Protein AF-A0A7K2N1L0-F1 (afdb_monomer_lite)

pLDDT: mean 87.08, std 10.12, range [54.19, 96.81]

Secondary structure (DSSP, 8-state):
-HHHHHHHHHHHHH-SSSTTTHHHHHHHHHT--TTTHHHHHHHHHHHHTTT---TTSPPPHHHHHHHHHHHHHHHHH-TTGGGHHHHHHTT--SSHHHHHTT-

Foldseek 3Di:
DPPVLVVLLVVLVPDPALVVCLVVLLVLLLVQDLVCQPRPVLSNLCRLL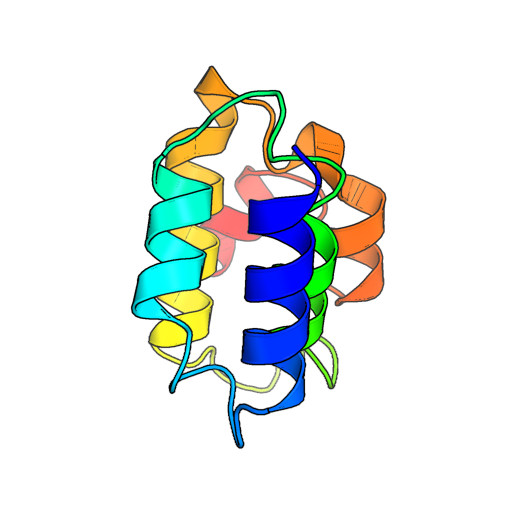VVADDPVDQRDPSRLSSLVSCLVRCVVHVNLVSCQVSCVVRVADSDSVRSVVND

Radius of gyration: 12.42 Å; chains: 1; bounding box: 27×33×24 Å

Sequence (103 aa):
GWFRFTVLRSALDLAASFEEVAPVAIAMVAAGHRSIVDHESGPILFRAFSGGYDPAHSLTSAQRALLRAFVDTDEATGSIGGNRLWFRATGLPENREGIAALL

Structure (mmCIF, N/CA/C/O backbone):
data_AF-A0A7K2N1L0-F1
#
_entry.id   AF-A0A7K2N1L0-F1
#
loop_
_atom_site.group_PDB
_atom_site.id
_atom_site.type_symbol
_atom_site.label_atom_id
_atom_site.label_alt_id
_atom_site.label_comp_id
_atom_site.label_asym_id
_atom_site.label_entity_id
_atom_site.label_seq_id
_atom_site.pdbx_PDB_ins_code
_atom_site.Cartn_x
_atom_site.Cartn_y
_atom_site.Cartn_z
_atom_site.occupancy
_atom_site.B_iso_or_equiv
_atom_site.auth_seq_id
_atom_site.auth_comp_id
_atom_site.auth_asym_id
_atom_site.auth_atom_id
_atom_site.pdbx_PDB_model_num
ATOM 1 N N . GLY A 1 1 ? 12.339 -16.091 -8.769 1.00 59.66 1 GLY A N 1
ATOM 2 C CA . GLY A 1 1 ? 11.081 -15.336 -8.927 1.00 59.66 1 GLY A CA 1
ATOM 3 C C . GLY A 1 1 ? 9.922 -15.953 -8.164 1.00 59.66 1 GLY A C 1
ATOM 4 O O . GLY A 1 1 ? 9.307 -15.260 -7.378 1.00 59.66 1 GLY A O 1
ATOM 5 N N . TRP A 1 2 ? 9.627 -17.243 -8.355 1.00 64.38 2 TRP A N 1
ATOM 6 C CA . TRP A 1 2 ? 8.389 -17.858 -7.851 1.00 64.38 2 TRP A CA 1
ATOM 7 C C . TRP A 1 2 ? 8.350 -18.122 -6.334 1.00 64.38 2 TRP A C 1
ATOM 9 O O . TRP A 1 2 ? 7.369 -17.783 -5.685 1.00 64.38 2 TRP A O 1
ATOM 19 N N . PHE A 1 3 ? 9.441 -18.633 -5.749 1.00 69.56 3 PHE A N 1
ATOM 20 C CA . PHE A 1 3 ? 9.497 -18.956 -4.315 1.00 69.56 3 PHE A CA 1
ATOM 21 C C . PHE A 1 3 ? 9.228 -17.741 -3.411 1.00 69.56 3 PHE A C 1
ATOM 23 O O . PHE A 1 3 ? 8.383 -17.812 -2.525 1.00 69.56 3 PHE A O 1
ATOM 30 N N . ARG A 1 4 ? 9.883 -16.599 -3.679 1.00 73.06 4 ARG A N 1
ATOM 31 C CA . ARG A 1 4 ? 9.676 -15.354 -2.914 1.00 73.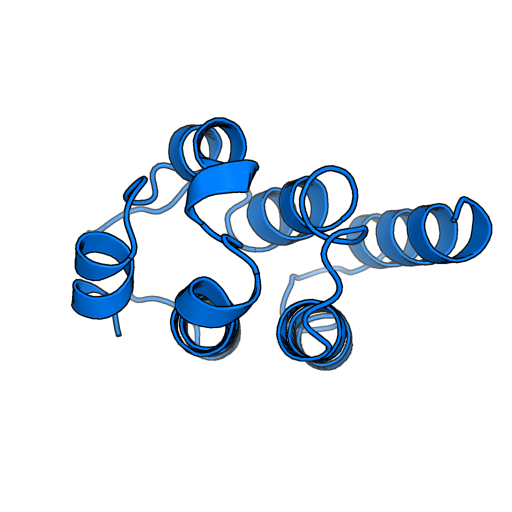06 4 ARG A CA 1
ATOM 32 C C . ARG A 1 4 ? 8.230 -14.846 -2.998 1.00 73.06 4 ARG A C 1
ATOM 34 O O . ARG A 1 4 ? 7.680 -14.435 -1.986 1.00 73.06 4 ARG A O 1
ATOM 41 N N . PHE A 1 5 ? 7.602 -14.947 -4.172 1.00 74.25 5 PHE A N 1
ATOM 42 C CA . PHE A 1 5 ? 6.213 -14.541 -4.385 1.00 74.25 5 PHE A CA 1
ATOM 43 C C . PHE A 1 5 ? 5.236 -15.444 -3.623 1.00 74.25 5 PHE A C 1
ATOM 45 O O . PHE A 1 5 ? 4.338 -14.945 -2.952 1.00 74.25 5 PHE A O 1
ATOM 52 N N . THR A 1 6 ? 5.425 -16.766 -3.673 1.00 80.88 6 THR A N 1
ATOM 53 C CA . THR A 1 6 ? 4.577 -17.711 -2.933 1.00 80.88 6 THR A CA 1
ATOM 54 C C . THR A 1 6 ? 4.702 -17.512 -1.428 1.00 80.88 6 THR A C 1
ATOM 56 O O . THR A 1 6 ? 3.686 -17.481 -0.743 1.00 80.88 6 THR A O 1
ATOM 59 N N . VAL A 1 7 ? 5.922 -17.328 -0.915 1.00 83.06 7 VAL A N 1
ATOM 60 C CA . VAL A 1 7 ? 6.145 -17.058 0.513 1.00 83.06 7 VAL A CA 1
ATOM 61 C C . VAL A 1 7 ? 5.479 -15.748 0.930 1.00 83.06 7 VAL A C 1
ATOM 63 O O . VAL A 1 7 ? 4.771 -15.735 1.932 1.00 83.06 7 VAL A O 1
ATOM 66 N N . LEU A 1 8 ? 5.643 -14.675 0.145 1.00 85.25 8 LEU A N 1
ATOM 67 C CA . LEU A 1 8 ? 4.979 -13.399 0.406 1.00 85.25 8 LEU A CA 1
ATOM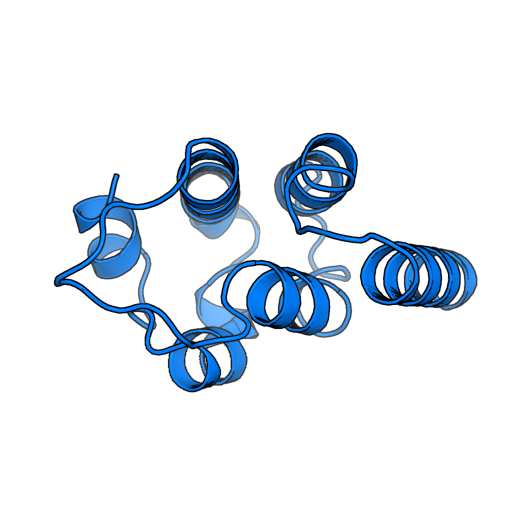 68 C C . LEU A 1 8 ? 3.458 -13.565 0.429 1.00 85.25 8 LEU A C 1
ATOM 70 O O . LEU A 1 8 ? 2.818 -13.133 1.380 1.00 85.25 8 LEU A O 1
ATOM 74 N N . ARG A 1 9 ? 2.875 -14.211 -0.586 1.00 83.31 9 ARG A N 1
ATOM 75 C CA . ARG A 1 9 ? 1.421 -14.373 -0.672 1.00 83.31 9 ARG A CA 1
ATOM 76 C C . ARG A 1 9 ? 0.874 -15.183 0.501 1.00 83.31 9 ARG A C 1
ATOM 78 O O . ARG A 1 9 ? -0.060 -14.734 1.148 1.00 83.31 9 ARG A O 1
ATOM 85 N N . SER A 1 10 ? 1.516 -16.299 0.843 1.00 87.12 10 SER A N 1
ATOM 86 C CA . SER A 1 10 ? 1.136 -17.089 2.017 1.00 87.12 10 SER A CA 1
ATOM 87 C C . SER A 1 10 ? 1.256 -16.292 3.319 1.00 87.12 10 SER A C 1
ATOM 89 O O . SER A 1 10 ? 0.395 -16.415 4.181 1.00 87.12 10 SER A O 1
ATOM 91 N N . ALA A 1 11 ? 2.293 -15.461 3.474 1.00 87.81 11 ALA A N 1
ATOM 92 C CA . ALA A 1 11 ? 2.440 -14.612 4.655 1.00 87.81 11 ALA A CA 1
ATOM 93 C C . ALA A 1 11 ? 1.332 -13.548 4.740 1.00 87.81 11 ALA A C 1
ATOM 95 O O . ALA A 1 11 ? 0.761 -13.353 5.809 1.00 87.81 11 ALA A O 1
ATOM 96 N N . LEU A 1 12 ? 0.995 -12.898 3.620 1.00 89.38 12 LEU A N 1
ATOM 97 C CA . LEU A 1 12 ? -0.098 -11.922 3.547 1.00 89.38 12 LEU A CA 1
ATOM 98 C C . LEU A 1 12 ? -1.466 -12.563 3.838 1.00 89.38 12 LEU A C 1
ATOM 100 O O . LEU A 1 12 ? -2.300 -11.931 4.485 1.00 89.38 12 LEU A O 1
ATOM 104 N N . ASP A 1 13 ? -1.687 -13.798 3.378 1.00 88.56 13 ASP A N 1
ATOM 105 C CA . ASP A 1 13 ? -2.937 -14.542 3.585 1.00 88.56 13 ASP A CA 1
ATOM 106 C C . ASP A 1 13 ? -3.092 -15.032 5.035 1.00 88.56 13 ASP A C 1
ATOM 108 O O . ASP A 1 13 ? -4.202 -15.043 5.565 1.00 88.56 13 ASP A O 1
ATOM 112 N N . LEU A 1 14 ? -1.992 -15.437 5.681 1.00 90.81 14 LEU A N 1
ATOM 113 C CA . LEU A 1 14 ? -1.997 -15.973 7.048 1.00 90.81 14 LEU A CA 1
ATOM 114 C C . LEU A 1 14 ? -2.010 -14.895 8.134 1.00 90.81 14 LEU A C 1
ATOM 116 O O . LEU A 1 14 ? -2.451 -15.174 9.248 1.00 90.81 14 LEU A O 1
ATOM 120 N N . ALA A 1 15 ? -1.508 -13.696 7.839 1.00 91.25 15 ALA A N 1
ATOM 121 C CA . ALA A 1 15 ? -1.491 -12.605 8.803 1.00 91.25 15 ALA A CA 1
ATOM 122 C C . ALA A 1 15 ? -2.921 -12.213 9.213 1.00 91.25 15 ALA A C 1
ATOM 124 O O . ALA A 1 15 ? -3.841 -12.201 8.389 1.00 91.25 15 ALA A O 1
ATOM 125 N N . ALA A 1 16 ? -3.123 -11.833 10.472 1.00 90.94 16 ALA A N 1
ATOM 126 C CA . ALA A 1 16 ? -4.405 -11.313 10.947 1.00 90.94 16 ALA A CA 1
ATOM 127 C C . ALA A 1 16 ? -4.616 -9.853 10.512 1.00 90.94 16 ALA A C 1
ATOM 129 O O . ALA A 1 16 ? -5.740 -9.435 10.241 1.00 90.94 16 ALA A O 1
ATOM 130 N N . SER A 1 17 ? -3.528 -9.093 10.374 1.00 92.12 17 SER A N 1
ATOM 131 C CA . SER A 1 17 ? -3.527 -7.696 9.928 1.00 92.12 17 SER A CA 1
ATOM 132 C C . SER A 1 17 ? -2.408 -7.434 8.914 1.00 92.12 17 SER A C 1
ATOM 134 O O . SER A 1 17 ? -1.693 -8.358 8.528 1.00 92.12 17 SER A O 1
ATOM 136 N N . PHE A 1 18 ? -2.283 -6.212 8.392 1.00 93.31 18 PHE A N 1
ATOM 137 C CA . PHE A 1 18 ? -1.124 -5.858 7.561 1.00 93.31 18 PHE A CA 1
ATOM 138 C C . PHE A 1 18 ? 0.107 -5.572 8.433 1.00 93.31 18 PHE A C 1
ATOM 140 O O . PHE A 1 18 ? 1.235 -5.856 8.041 1.00 93.31 18 PHE A O 1
ATOM 147 N N . GLU A 1 19 ? -0.107 -5.060 9.641 1.00 93.75 19 GLU A N 1
ATOM 148 C CA . GLU A 1 19 ? 0.922 -4.652 10.593 1.00 93.75 19 GLU A CA 1
ATOM 149 C C . GLU A 1 19 ? 1.879 -5.797 10.952 1.00 93.75 19 GLU A C 1
ATOM 151 O O . GLU A 1 19 ? 3.078 -5.564 11.088 1.00 93.75 19 GLU A O 1
ATOM 156 N N . GLU A 1 20 ? 1.382 -7.034 11.031 1.00 93.56 20 GLU A N 1
ATOM 157 C CA . GLU A 1 20 ? 2.192 -8.229 11.320 1.00 93.56 20 GLU A CA 1
ATOM 158 C C . GLU A 1 20 ? 3.251 -8.521 10.247 1.00 93.56 20 GLU A C 1
ATOM 160 O O . GLU A 1 20 ? 4.306 -9.083 10.539 1.00 93.56 20 GLU A O 1
ATOM 165 N N . VAL A 1 21 ? 2.991 -8.119 9.002 1.00 93.38 21 VAL A N 1
ATOM 166 C CA . VAL A 1 21 ? 3.850 -8.391 7.836 1.00 93.38 21 VAL A CA 1
ATOM 167 C C . VAL A 1 21 ? 4.472 -7.126 7.245 1.00 93.38 21 VAL A C 1
ATOM 169 O O . VAL A 1 21 ? 5.323 -7.208 6.355 1.00 93.38 21 VAL A O 1
ATOM 172 N N . ALA A 1 22 ? 4.104 -5.953 7.768 1.00 94.06 22 ALA A N 1
ATOM 173 C CA . ALA A 1 22 ? 4.521 -4.654 7.259 1.00 94.06 22 ALA A CA 1
ATOM 174 C C . ALA A 1 22 ? 6.048 -4.479 7.178 1.00 94.06 22 ALA A C 1
ATOM 176 O O . ALA A 1 22 ? 6.508 -4.044 6.122 1.00 94.06 22 ALA A O 1
ATOM 177 N N . PRO A 1 23 ? 6.871 -4.850 8.185 1.00 92.44 23 PRO A N 1
ATOM 178 C CA . PRO A 1 23 ? 8.320 -4.654 8.098 1.00 92.44 23 PRO A CA 1
ATOM 179 C C . PRO A 1 23 ? 8.952 -5.363 6.893 1.00 92.44 23 PRO A C 1
ATOM 181 O O . PRO A 1 23 ? 9.791 -4.788 6.201 1.00 92.44 23 PRO A O 1
ATOM 184 N N . VAL A 1 24 ? 8.513 -6.593 6.607 1.00 89.25 24 VAL A N 1
ATOM 185 C CA . VAL A 1 24 ? 9.026 -7.386 5.482 1.00 89.25 24 VAL A CA 1
ATOM 186 C C . VAL A 1 24 ? 8.509 -6.835 4.156 1.00 89.25 24 VAL A C 1
ATOM 188 O O . VAL A 1 24 ? 9.295 -6.650 3.230 1.00 89.25 24 VAL A O 1
ATOM 191 N N . ALA A 1 25 ? 7.216 -6.511 4.064 1.00 90.25 25 ALA A N 1
ATOM 192 C CA . ALA A 1 25 ? 6.626 -5.942 2.852 1.00 90.25 25 ALA A CA 1
ATOM 193 C C . ALA A 1 25 ? 7.268 -4.595 2.468 1.00 90.25 25 ALA A C 1
ATOM 195 O O . ALA A 1 25 ? 7.607 -4.373 1.306 1.00 90.25 25 ALA A O 1
ATOM 196 N N . ILE A 1 26 ? 7.503 -3.722 3.452 1.00 92.25 26 ILE A N 1
ATOM 197 C CA . ILE A 1 26 ? 8.178 -2.432 3.263 1.00 92.25 26 ILE A CA 1
ATOM 198 C C . ILE A 1 26 ? 9.618 -2.648 2.799 1.00 92.25 26 ILE A C 1
ATOM 200 O O . ILE A 1 26 ? 10.046 -2.005 1.843 1.00 92.25 26 ILE A O 1
ATOM 204 N N . ALA A 1 27 ? 10.355 -3.576 3.417 1.00 89.06 27 ALA A N 1
ATOM 205 C CA . ALA A 1 27 ? 11.719 -3.895 3.001 1.00 89.06 27 ALA A CA 1
ATOM 206 C C . ALA A 1 27 ? 11.780 -4.409 1.552 1.00 89.06 27 ALA A C 1
ATOM 208 O O . ALA A 1 27 ? 12.708 -4.065 0.822 1.00 89.06 27 ALA A O 1
ATOM 209 N N . MET A 1 28 ? 10.784 -5.182 1.107 1.00 85.69 28 MET A N 1
ATOM 210 C CA . MET A 1 28 ? 10.700 -5.646 -0.283 1.00 85.69 28 MET A CA 1
ATOM 211 C C . MET A 1 28 ? 10.482 -4.497 -1.272 1.00 85.69 28 MET A C 1
ATOM 213 O O . MET A 1 28 ? 11.150 -4.458 -2.305 1.00 85.69 28 MET A O 1
ATOM 217 N N . VAL A 1 29 ? 9.593 -3.548 -0.953 1.00 87.56 29 VAL A N 1
ATOM 218 C CA . VAL A 1 29 ? 9.388 -2.340 -1.774 1.00 87.56 29 VAL A CA 1
ATOM 219 C C . VAL A 1 29 ? 10.654 -1.480 -1.783 1.00 87.56 29 VAL A C 1
ATOM 221 O O . VAL A 1 29 ? 11.127 -1.098 -2.851 1.00 87.56 29 VAL A O 1
ATOM 224 N N . ALA A 1 30 ? 11.256 -1.248 -0.614 1.00 87.12 30 ALA A N 1
ATOM 225 C CA . ALA A 1 30 ? 12.468 -0.446 -0.456 1.00 87.12 30 ALA A CA 1
ATOM 226 C C . ALA A 1 30 ? 13.693 -1.046 -1.168 1.00 87.12 30 ALA A C 1
ATOM 228 O O . ALA A 1 30 ? 14.540 -0.306 -1.661 1.00 87.12 30 ALA A O 1
ATOM 229 N N . ALA A 1 31 ? 13.781 -2.377 -1.269 1.00 82.56 31 ALA A N 1
ATOM 230 C CA . ALA A 1 31 ? 14.843 -3.052 -2.014 1.00 82.56 31 ALA A CA 1
ATOM 231 C C . ALA A 1 31 ? 14.801 -2.750 -3.526 1.00 82.56 31 ALA A C 1
ATOM 233 O O . ALA A 1 31 ? 15.801 -2.953 -4.213 1.00 82.56 31 ALA A O 1
ATOM 234 N N . GLY A 1 32 ? 13.674 -2.246 -4.050 1.00 66.19 32 GLY A N 1
ATOM 235 C CA . GLY A 1 32 ? 13.657 -1.463 -5.285 1.00 66.19 32 GLY A CA 1
ATOM 236 C C . GLY A 1 32 ? 14.181 -2.178 -6.535 1.00 66.19 32 GLY A C 1
ATOM 237 O O . GLY A 1 32 ? 14.895 -1.584 -7.342 1.00 66.19 32 GLY A O 1
ATOM 238 N N . HIS A 1 33 ? 13.842 -3.452 -6.743 1.00 66.38 33 HIS A N 1
ATOM 239 C CA . HIS A 1 33 ? 14.184 -4.136 -7.994 1.00 66.38 33 HIS A CA 1
ATOM 240 C C . HIS A 1 33 ? 13.051 -4.023 -9.023 1.00 66.38 33 HIS A C 1
ATOM 242 O O . HIS A 1 33 ? 11.918 -4.398 -8.744 1.00 66.38 33 HIS A O 1
ATOM 248 N N . ARG A 1 34 ? 13.369 -3.650 -10.273 1.00 58.56 34 ARG A N 1
ATOM 249 C CA . ARG A 1 34 ? 12.418 -3.595 -11.412 1.00 58.56 34 ARG A CA 1
ATOM 250 C C . ARG A 1 34 ? 11.639 -4.898 -11.694 1.00 58.56 34 ARG A C 1
ATOM 252 O O . ARG A 1 34 ? 10.698 -4.876 -12.467 1.00 58.56 34 ARG A O 1
ATOM 259 N N . SER A 1 35 ? 12.012 -6.032 -11.089 1.00 54.19 35 SER A N 1
ATOM 260 C CA . SER A 1 35 ? 11.274 -7.310 -11.191 1.00 54.19 35 SER A CA 1
ATOM 261 C C . SER A 1 35 ? 10.235 -7.543 -10.081 1.00 54.19 35 SER A C 1
ATOM 263 O O . SER A 1 35 ? 9.531 -8.548 -10.119 1.00 54.19 35 SER A O 1
ATOM 265 N N . ILE A 1 36 ? 10.191 -6.674 -9.067 1.00 56.44 36 ILE A N 1
ATOM 266 C CA . ILE A 1 36 ? 9.299 -6.753 -7.892 1.00 56.44 36 ILE A CA 1
ATOM 267 C C . ILE A 1 36 ? 7.960 -6.061 -8.181 1.00 56.44 36 ILE A C 1
ATOM 269 O O . ILE A 1 36 ? 6.924 -6.459 -7.655 1.00 56.44 36 ILE A O 1
ATOM 273 N N . VAL A 1 37 ? 7.981 -5.067 -9.070 1.00 59.44 3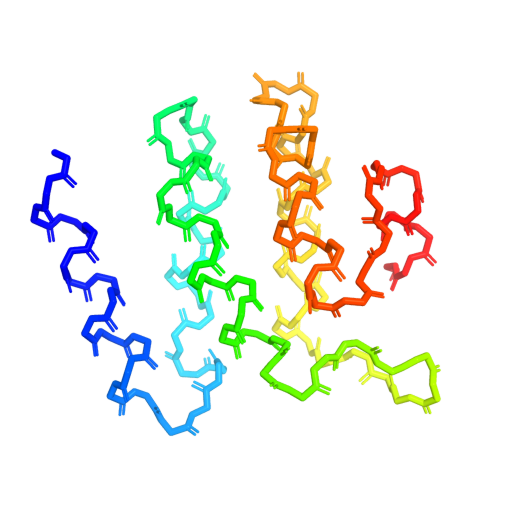7 VAL A N 1
ATOM 274 C CA . VAL A 1 37 ? 6.880 -4.127 -9.298 1.00 59.44 37 VAL A CA 1
ATOM 275 C C . VAL A 1 37 ? 5.568 -4.816 -9.671 1.00 59.44 37 VAL A C 1
ATOM 277 O O . VAL A 1 37 ? 4.621 -4.663 -8.920 1.00 59.44 37 VAL A O 1
ATOM 280 N N . ASP A 1 38 ? 5.496 -5.651 -10.708 1.00 57.59 38 ASP A N 1
ATOM 281 C CA . ASP A 1 38 ? 4.171 -6.102 -11.179 1.00 57.59 38 ASP A CA 1
ATOM 282 C C . ASP A 1 38 ? 3.548 -7.243 -10.357 1.00 57.59 38 ASP A C 1
ATOM 284 O O . ASP A 1 38 ? 2.324 -7.337 -10.239 1.00 57.59 38 ASP A O 1
ATOM 288 N N . HIS A 1 39 ? 4.368 -8.137 -9.792 1.00 65.00 39 HIS A N 1
ATOM 289 C CA . HIS A 1 39 ? 3.869 -9.340 -9.114 1.00 65.00 39 HIS A CA 1
ATOM 290 C C . HIS A 1 39 ? 3.753 -9.188 -7.599 1.00 65.00 39 HIS A C 1
ATOM 292 O O . HIS A 1 39 ? 2.898 -9.829 -6.999 1.00 65.00 39 HIS A O 1
ATOM 298 N N . GLU A 1 40 ? 4.587 -8.370 -6.959 1.00 75.44 40 GLU A N 1
ATOM 299 C CA . GLU A 1 40 ? 4.670 -8.330 -5.492 1.00 75.44 40 GLU A CA 1
ATOM 300 C C . GLU A 1 40 ? 3.997 -7.076 -4.920 1.00 75.44 40 GLU A C 1
ATOM 302 O O . GLU A 1 40 ? 3.367 -7.157 -3.865 1.00 75.44 40 GLU A O 1
ATOM 307 N N . SER A 1 41 ? 4.025 -5.945 -5.636 1.00 82.75 41 SER A N 1
ATOM 308 C CA . SER A 1 41 ? 3.387 -4.704 -5.175 1.00 82.75 41 SER A CA 1
ATOM 309 C C . SER A 1 41 ? 1.863 -4.808 -5.094 1.00 82.75 41 SER A C 1
ATOM 311 O O . SER A 1 41 ? 1.282 -4.295 -4.143 1.00 82.75 41 SER A O 1
ATOM 313 N N . GLY A 1 42 ? 1.215 -5.506 -6.033 1.00 86.75 42 GLY A N 1
ATOM 314 C CA . GLY A 1 42 ? -0.240 -5.686 -6.039 1.00 86.75 42 GLY A CA 1
ATOM 315 C C . GLY A 1 42 ? -0.786 -6.353 -4.770 1.00 86.75 42 GLY A C 1
ATOM 316 O O . GLY A 1 42 ? -1.588 -5.738 -4.069 1.00 86.75 42 GLY A O 1
ATOM 317 N N . PRO A 1 43 ? -0.331 -7.570 -4.415 1.00 88.62 43 PRO A N 1
ATOM 318 C CA . PRO A 1 43 ? -0.731 -8.234 -3.174 1.00 88.62 43 PRO A CA 1
ATOM 319 C C . PRO A 1 43 ? -0.414 -7.425 -1.910 1.00 88.62 43 PRO A C 1
ATOM 321 O O . PRO A 1 43 ? -1.221 -7.413 -0.983 1.00 88.62 43 PRO A O 1
ATOM 324 N N . ILE A 1 44 ? 0.728 -6.725 -1.871 1.00 92.44 44 ILE A N 1
ATOM 325 C CA . ILE A 1 44 ? 1.096 -5.867 -0.734 1.00 92.44 44 ILE A CA 1
ATOM 326 C C . ILE A 1 44 ? 0.110 -4.699 -0.596 1.00 92.44 44 ILE A C 1
ATOM 328 O O . ILE A 1 44 ? -0.409 -4.471 0.496 1.00 92.44 44 ILE A O 1
ATOM 332 N N . LEU A 1 45 ? -0.185 -3.990 -1.692 1.00 92.25 45 LEU A N 1
ATOM 333 C CA . LEU A 1 45 ? -1.143 -2.880 -1.716 1.00 92.25 45 LEU A CA 1
ATOM 334 C C . LEU A 1 45 ? -2.547 -3.351 -1.337 1.00 92.25 45 LEU A C 1
ATOM 336 O O . LEU A 1 45 ? -3.178 -2.760 -0.465 1.00 92.25 45 LEU A O 1
ATOM 340 N N . PHE A 1 46 ? -3.011 -4.448 -1.935 1.00 90.81 46 PHE A N 1
ATOM 341 C CA . PHE A 1 46 ? -4.329 -5.003 -1.646 1.00 90.81 46 PHE A CA 1
ATOM 342 C C . PHE A 1 46 ? -4.464 -5.417 -0.180 1.00 90.81 46 PHE A C 1
ATOM 344 O O . PHE A 1 46 ? -5.499 -5.191 0.437 1.00 90.81 46 PHE A O 1
ATOM 351 N N . ARG A 1 47 ? -3.407 -5.982 0.415 1.00 93.38 47 ARG A N 1
ATOM 352 C CA . ARG A 1 47 ? -3.422 -6.337 1.833 1.00 93.38 47 ARG A CA 1
ATOM 353 C C . ARG A 1 47 ? -3.410 -5.108 2.741 1.00 93.38 47 ARG A C 1
ATOM 355 O O . ARG A 1 47 ? -4.143 -5.087 3.724 1.00 93.38 47 ARG A O 1
ATOM 362 N N . ALA A 1 48 ? -2.590 -4.106 2.426 1.00 94.31 48 ALA A N 1
ATOM 363 C CA . ALA A 1 48 ? -2.492 -2.875 3.208 1.00 94.31 48 ALA A CA 1
ATOM 364 C C . ALA A 1 48 ? -3.771 -2.023 3.141 1.00 94.31 48 ALA A C 1
ATOM 366 O O . ALA A 1 48 ? -4.085 -1.320 4.098 1.00 94.31 48 ALA A O 1
ATOM 367 N N . PHE A 1 49 ? -4.515 -2.106 2.037 1.00 94.25 49 PHE A N 1
ATOM 368 C CA . PHE A 1 49 ? -5.732 -1.338 1.766 1.00 94.25 49 PHE A CA 1
ATOM 369 C C . PHE A 1 49 ? -6.893 -2.265 1.381 1.00 94.25 49 PHE A C 1
ATOM 371 O O . PHE A 1 49 ? -7.559 -2.056 0.369 1.00 94.25 49 PHE A O 1
ATOM 378 N N . SER A 1 50 ? -7.143 -3.305 2.182 1.00 88.25 50 SER A N 1
ATOM 379 C CA . SER A 1 50 ? -8.144 -4.342 1.876 1.00 88.25 50 SER A CA 1
ATOM 380 C C . SER A 1 50 ? -9.583 -3.818 1.795 1.00 88.25 50 SER A C 1
ATOM 382 O O . SER A 1 50 ? -10.390 -4.361 1.045 1.00 88.25 50 SER A O 1
ATOM 384 N N . GLY A 1 51 ? -9.896 -2.745 2.528 1.00 87.25 51 GLY A N 1
ATOM 385 C CA . GLY A 1 51 ? -11.162 -2.008 2.430 1.00 87.25 51 GLY A CA 1
ATOM 386 C C . GLY A 1 51 ? -11.143 -0.850 1.425 1.00 87.25 51 GLY A C 1
ATOM 387 O O . GLY A 1 51 ? -12.124 -0.119 1.330 1.00 87.25 51 GLY A O 1
ATOM 388 N N . GLY A 1 52 ? -10.039 -0.667 0.697 1.00 91.44 52 GLY A N 1
ATOM 389 C CA . GLY A 1 52 ? -9.740 0.558 -0.036 1.00 91.44 52 GLY A CA 1
ATOM 390 C C . GLY A 1 52 ? -9.198 1.668 0.869 1.00 91.44 52 GLY A C 1
ATOM 391 O O . GLY A 1 52 ? -9.308 1.631 2.095 1.00 91.44 52 GLY A O 1
ATOM 392 N N . TYR A 1 53 ? -8.564 2.654 0.249 1.00 93.62 53 TYR A N 1
ATOM 393 C CA . TYR A 1 53 ? -8.193 3.908 0.879 1.00 93.62 53 TYR A CA 1
ATOM 394 C C . TYR A 1 53 ? -9.438 4.785 1.033 1.00 93.62 53 TYR A C 1
ATOM 396 O O . TYR A 1 53 ? -10.137 5.060 0.057 1.00 93.62 53 TYR A O 1
ATOM 404 N N . ASP A 1 54 ? -9.688 5.236 2.260 1.00 92.12 54 ASP A N 1
ATOM 405 C CA . ASP A 1 54 ? -10.745 6.187 2.586 1.00 92.12 54 ASP A CA 1
ATOM 406 C C . ASP A 1 54 ? -10.114 7.468 3.154 1.00 92.12 54 ASP A C 1
ATOM 408 O O . ASP A 1 54 ? -9.512 7.415 4.229 1.00 92.12 54 ASP A O 1
ATOM 412 N N . PRO A 1 55 ? -10.250 8.627 2.482 1.00 88.19 55 PRO A N 1
ATOM 413 C CA . PRO A 1 55 ? -9.702 9.889 2.969 1.00 88.19 55 PRO A CA 1
ATOM 414 C C . PRO A 1 55 ? -10.330 10.371 4.286 1.00 88.19 55 PRO A C 1
ATOM 416 O O . PRO A 1 55 ? -9.751 11.238 4.940 1.00 88.19 55 PRO A O 1
ATOM 419 N N . ALA A 1 56 ? -11.482 9.832 4.702 1.00 90.81 56 ALA A N 1
ATOM 420 C CA . ALA A 1 56 ? -12.069 10.118 6.011 1.00 90.81 56 ALA A CA 1
ATOM 421 C C . ALA A 1 56 ? -11.342 9.405 7.168 1.00 90.81 56 ALA A C 1
ATOM 423 O O . ALA A 1 56 ? -11.501 9.800 8.325 1.00 90.81 56 ALA A O 1
ATOM 424 N N . HIS A 1 57 ? -10.532 8.381 6.872 1.00 88.69 57 HIS A N 1
ATOM 425 C CA . HIS A 1 57 ? -9.788 7.605 7.857 1.00 88.69 57 HIS A CA 1
ATOM 426 C C . HIS A 1 57 ? -8.279 7.858 7.744 1.00 88.69 57 HIS A C 1
ATOM 428 O O . HIS A 1 57 ? -7.669 7.754 6.680 1.00 88.69 57 HIS A O 1
ATOM 434 N N . SER A 1 58 ? -7.644 8.162 8.876 1.00 90.88 58 SER A N 1
ATOM 435 C CA . SER A 1 58 ? -6.194 8.355 8.932 1.00 90.88 58 SER A CA 1
ATOM 436 C C . SER A 1 58 ? -5.437 7.072 8.592 1.00 90.88 58 SER A C 1
ATOM 438 O O . SER A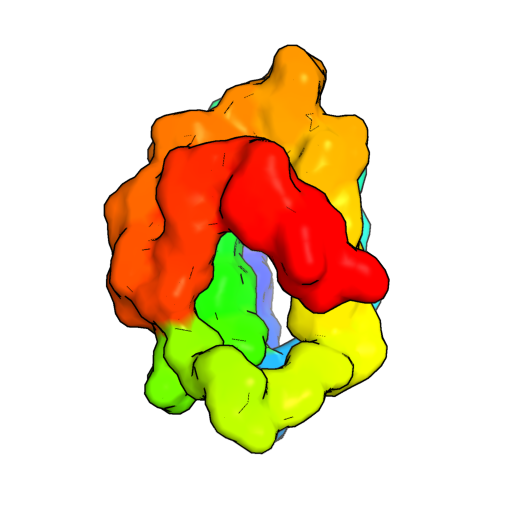 1 58 ? -5.746 6.003 9.118 1.00 90.88 58 SER A O 1
ATOM 440 N N . LEU A 1 59 ? -4.370 7.203 7.798 1.00 94.69 59 LEU A N 1
ATOM 441 C CA . LEU A 1 59 ? -3.450 6.102 7.513 1.00 94.69 59 LEU A CA 1
ATOM 442 C C . LEU A 1 59 ? -2.805 5.566 8.795 1.00 94.69 59 LEU A C 1
ATOM 444 O O . LEU A 1 59 ? -2.262 6.342 9.601 1.00 94.69 59 LEU A O 1
ATOM 448 N N . THR A 1 60 ? -2.766 4.238 8.930 1.00 95.12 60 THR A N 1
ATOM 449 C CA . THR A 1 60 ? -1.965 3.584 9.971 1.00 95.12 60 THR A CA 1
ATOM 450 C C . THR A 1 60 ? -0.479 3.879 9.754 1.00 95.12 60 THR A C 1
ATOM 452 O O . THR A 1 60 ? -0.034 4.224 8.653 1.00 95.12 60 THR A O 1
ATOM 455 N N . SER A 1 61 ? 0.332 3.742 10.805 1.00 95.56 61 SER A N 1
ATOM 456 C CA . SER A 1 61 ? 1.786 3.930 10.696 1.00 95.56 61 SER A CA 1
ATOM 457 C C . SER A 1 61 ? 2.411 2.994 9.654 1.00 95.56 61 SER A C 1
ATOM 459 O O . SER A 1 61 ? 3.312 3.410 8.929 1.00 95.56 61 SER A O 1
ATOM 461 N N . ALA A 1 62 ? 1.899 1.764 9.531 1.00 95.75 62 ALA A N 1
ATOM 462 C CA . ALA A 1 62 ? 2.360 0.783 8.552 1.00 95.75 62 ALA A CA 1
ATOM 463 C C . ALA A 1 62 ? 1.989 1.177 7.114 1.00 95.75 62 ALA A C 1
ATOM 465 O O . ALA A 1 62 ? 2.842 1.124 6.230 1.00 95.75 62 ALA A O 1
ATOM 466 N N . GLN A 1 63 ? 0.752 1.630 6.881 1.00 96.50 63 GLN A N 1
ATOM 467 C CA . GLN A 1 63 ? 0.319 2.126 5.570 1.00 96.50 63 GLN A CA 1
ATOM 468 C C . GLN A 1 63 ? 1.132 3.350 5.137 1.00 96.50 63 GLN A C 1
ATOM 470 O O . GLN A 1 63 ? 1.629 3.397 4.013 1.00 96.50 63 GLN A O 1
ATOM 475 N N . ARG A 1 64 ? 1.336 4.316 6.042 1.00 96.75 64 ARG A N 1
ATOM 476 C CA . ARG A 1 64 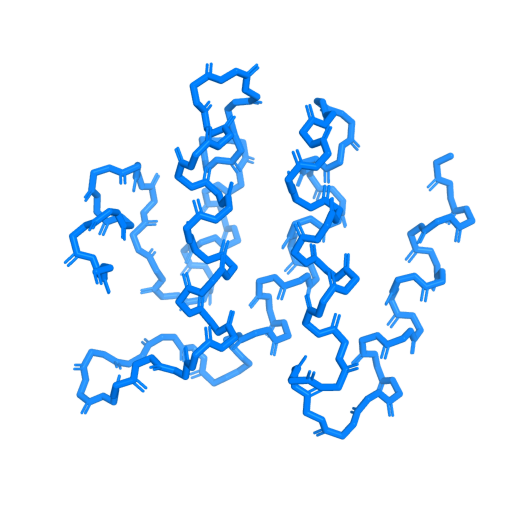? 2.154 5.507 5.769 1.00 96.75 64 ARG A CA 1
ATOM 477 C C . ARG A 1 64 ? 3.599 5.130 5.431 1.00 96.75 64 ARG A C 1
ATOM 479 O O . ARG A 1 64 ? 4.149 5.643 4.462 1.00 96.75 64 ARG A O 1
ATOM 486 N N . ALA A 1 65 ? 4.205 4.213 6.187 1.00 96.81 65 ALA A N 1
ATOM 487 C CA . ALA A 1 65 ? 5.567 3.747 5.926 1.00 96.81 65 ALA A CA 1
ATOM 488 C C . ALA A 1 65 ? 5.685 2.995 4.587 1.00 96.81 65 ALA A C 1
ATOM 490 O O . ALA A 1 65 ? 6.658 3.188 3.859 1.00 96.81 65 ALA A O 1
ATOM 491 N N . LEU A 1 66 ? 4.677 2.196 4.224 1.00 95.62 66 LEU A N 1
ATOM 492 C CA . LEU A 1 66 ? 4.605 1.539 2.920 1.00 95.62 66 LEU A CA 1
ATOM 493 C C . LEU A 1 66 ? 4.535 2.557 1.775 1.00 95.62 66 LEU A C 1
ATOM 495 O O . LEU A 1 66 ? 5.321 2.472 0.833 1.00 95.62 66 LEU A O 1
ATOM 499 N N . LEU A 1 67 ? 3.627 3.533 1.859 1.00 95.81 67 LEU A N 1
ATOM 500 C CA . LEU A 1 67 ? 3.495 4.588 0.850 1.00 95.81 67 LEU A CA 1
ATOM 501 C C . LEU A 1 67 ? 4.773 5.422 0.726 1.00 95.81 67 LEU A C 1
ATOM 503 O O . LEU A 1 67 ? 5.187 5.754 -0.385 1.00 95.81 67 LEU A O 1
ATOM 507 N N . ARG A 1 68 ? 5.444 5.696 1.850 1.00 96.06 68 ARG A N 1
ATOM 508 C CA . ARG A 1 68 ? 6.745 6.363 1.847 1.00 96.06 68 ARG A CA 1
ATOM 509 C C . ARG A 1 68 ? 7.790 5.561 1.072 1.00 96.06 68 ARG A C 1
ATOM 511 O O . ARG A 1 68 ? 8.469 6.134 0.228 1.00 96.06 68 ARG A O 1
ATOM 518 N N . ALA A 1 69 ? 7.859 4.245 1.279 1.00 93.62 69 ALA A N 1
ATOM 519 C CA . ALA A 1 69 ? 8.782 3.382 0.542 1.00 93.62 69 ALA A CA 1
ATOM 520 C C . ALA A 1 69 ? 8.516 3.382 -0.974 1.00 93.62 69 ALA A C 1
ATOM 522 O O . ALA A 1 69 ? 9.465 3.370 -1.759 1.00 93.62 69 ALA A O 1
ATOM 523 N N . PHE A 1 70 ? 7.251 3.448 -1.405 1.00 92.44 70 PHE A N 1
ATOM 524 C CA . PHE A 1 70 ? 6.923 3.625 -2.823 1.00 92.44 70 PHE A CA 1
ATOM 525 C C . PHE A 1 70 ? 7.431 4.970 -3.356 1.00 92.44 70 PHE A C 1
ATOM 527 O O . PHE A 1 70 ? 8.145 4.990 -4.353 1.00 92.44 70 PHE A O 1
ATOM 534 N N . VAL A 1 71 ? 7.142 6.083 -2.673 1.00 93.88 71 VAL A N 1
ATOM 535 C CA . VAL A 1 71 ? 7.573 7.433 -3.094 1.00 93.88 71 VAL A CA 1
ATOM 536 C C . VAL A 1 71 ? 9.094 7.570 -3.162 1.00 93.88 71 VAL A C 1
ATOM 538 O O . VAL A 1 71 ? 9.612 8.193 -4.096 1.00 93.88 71 VAL A O 1
ATOM 541 N N . ASP A 1 72 ? 9.798 6.998 -2.186 1.00 92.25 72 ASP A N 1
ATOM 542 C CA . ASP A 1 72 ? 11.255 7.076 -2.074 1.00 92.25 72 ASP A CA 1
ATOM 543 C C . ASP A 1 72 ? 11.961 6.233 -3.156 1.00 92.25 72 ASP A C 1
ATOM 545 O O . ASP A 1 72 ? 13.081 6.549 -3.549 1.00 92.25 72 ASP A O 1
ATOM 549 N N . THR A 1 73 ? 11.309 5.187 -3.681 1.00 89.12 73 THR A N 1
ATOM 550 C CA . THR A 1 73 ? 11.879 4.300 -4.717 1.00 89.12 73 THR A CA 1
ATOM 551 C C . THR A 1 73 ? 11.360 4.563 -6.131 1.00 89.12 73 THR A C 1
ATOM 553 O O . THR A 1 73 ? 11.936 4.042 -7.091 1.00 89.12 73 THR A O 1
ATOM 556 N N . ASP A 1 74 ? 10.292 5.351 -6.290 1.00 88.50 74 ASP A N 1
ATOM 557 C CA . ASP A 1 74 ? 9.596 5.532 -7.570 1.00 88.50 74 ASP A CA 1
ATOM 558 C C . ASP A 1 74 ? 10.500 6.105 -8.668 1.00 88.50 74 ASP A C 1
ATOM 560 O O . ASP A 1 74 ? 10.486 5.602 -9.785 1.00 88.50 74 ASP A O 1
ATOM 564 N N . GLU A 1 75 ? 11.370 7.067 -8.351 1.00 86.69 75 GLU A N 1
ATOM 565 C CA . GLU A 1 75 ? 12.272 7.674 -9.344 1.00 86.69 75 GLU A CA 1
ATOM 566 C C . GLU A 1 75 ? 13.237 6.647 -9.964 1.00 86.69 75 GLU A C 1
ATOM 568 O O . GLU A 1 75 ? 13.491 6.658 -11.168 1.00 86.69 75 GLU A O 1
ATOM 573 N N . ALA A 1 76 ? 13.740 5.709 -9.157 1.00 83.88 76 ALA A N 1
ATOM 574 C CA . ALA A 1 76 ? 14.700 4.702 -9.605 1.00 83.88 76 ALA A CA 1
ATOM 575 C C . ALA A 1 76 ? 14.040 3.481 -10.270 1.00 83.88 76 ALA A C 1
ATOM 577 O O . ALA A 1 76 ? 14.680 2.767 -11.049 1.00 83.88 76 ALA A O 1
ATOM 578 N N . THR A 1 77 ? 12.778 3.200 -9.938 1.00 81.75 77 THR A N 1
ATOM 579 C CA . THR A 1 77 ? 12.136 1.912 -10.251 1.00 81.75 77 THR A CA 1
ATOM 580 C C . THR A 1 77 ? 10.855 2.027 -11.065 1.00 81.75 77 THR A C 1
ATOM 582 O O . THR A 1 77 ? 10.435 1.032 -11.655 1.00 81.75 77 THR A O 1
ATOM 585 N N . GLY A 1 78 ? 10.247 3.213 -11.118 1.00 83.75 78 GLY A N 1
ATOM 586 C CA . GLY A 1 78 ? 8.891 3.421 -11.614 1.00 83.75 78 GLY A CA 1
ATOM 587 C C . GLY A 1 78 ? 7.847 2.671 -10.786 1.00 83.75 78 GLY A C 1
ATOM 588 O O . GLY A 1 78 ? 6.891 2.153 -11.363 1.00 83.75 78 GLY A O 1
ATOM 589 N N . SER A 1 79 ? 8.047 2.531 -9.469 1.00 82.31 79 SER A N 1
ATOM 590 C CA . SER A 1 79 ? 7.240 1.653 -8.611 1.00 82.31 79 SER A CA 1
ATOM 591 C C . SER A 1 79 ? 5.755 1.996 -8.574 1.00 82.31 79 SER A C 1
ATOM 593 O O . SER A 1 79 ? 4.933 1.085 -8.475 1.00 82.31 79 SER A O 1
ATOM 595 N N . ILE A 1 80 ? 5.401 3.271 -8.719 1.00 85.88 80 ILE A N 1
ATOM 596 C CA . ILE A 1 80 ? 4.020 3.756 -8.770 1.00 85.88 80 ILE A CA 1
ATOM 597 C C . ILE A 1 80 ? 3.509 3.692 -10.209 1.00 85.88 80 ILE A C 1
ATOM 599 O O . ILE A 1 80 ? 2.434 3.149 -10.473 1.00 85.88 80 ILE A O 1
ATOM 603 N N . GLY A 1 81 ? 4.311 4.172 -11.164 1.00 83.38 81 GLY A N 1
ATOM 604 C CA . GLY A 1 81 ? 3.964 4.171 -12.588 1.00 83.38 81 GLY A CA 1
ATOM 605 C C . GLY A 1 81 ? 3.695 2.775 -13.166 1.00 83.38 81 GLY A C 1
ATOM 606 O O . GLY A 1 81 ? 2.744 2.607 -13.930 1.00 83.38 81 GLY A O 1
ATOM 607 N N . GLY A 1 82 ? 4.482 1.771 -12.769 1.00 82.94 82 GLY A N 1
ATOM 608 C CA . GLY A 1 82 ? 4.305 0.368 -13.163 1.00 82.94 82 GLY A CA 1
ATOM 609 C C . GLY A 1 82 ? 3.096 -0.306 -12.510 1.00 82.94 82 GLY A C 1
ATOM 610 O O . GLY A 1 82 ? 2.531 -1.237 -13.068 1.00 82.94 82 GLY A O 1
ATOM 611 N N . ASN A 1 83 ? 2.622 0.220 -11.376 1.00 86.31 83 ASN A N 1
ATOM 612 C CA . ASN A 1 83 ? 1.557 -0.384 -10.572 1.00 86.31 83 ASN A CA 1
ATOM 613 C C . ASN A 1 83 ? 0.245 0.403 -10.556 1.00 86.31 83 ASN A C 1
ATOM 615 O O . ASN A 1 83 ? -0.601 0.157 -9.697 1.00 86.31 83 ASN A O 1
ATOM 619 N N . ARG A 1 84 ? 0.029 1.331 -11.495 1.00 89.25 84 ARG A N 1
ATOM 620 C CA . ARG A 1 84 ? -1.155 2.217 -11.511 1.00 89.25 84 ARG A CA 1
ATOM 621 C C . ARG A 1 84 ? -2.486 1.488 -11.329 1.00 89.25 84 ARG A C 1
ATOM 623 O O . ARG A 1 84 ? -3.349 1.974 -10.608 1.00 89.25 84 ARG A O 1
ATOM 630 N N . LEU A 1 85 ? -2.643 0.310 -11.938 1.00 88.75 85 LEU A N 1
ATOM 631 C CA . LEU A 1 85 ? -3.861 -0.497 -11.801 1.00 88.75 85 LEU A CA 1
ATOM 632 C C . LEU A 1 85 ? -4.110 -0.943 -10.354 1.00 88.75 85 LEU A C 1
ATOM 634 O O . LEU A 1 85 ? -5.254 -0.940 -9.909 1.00 88.75 85 LEU A O 1
ATOM 638 N N . TRP A 1 86 ? -3.053 -1.280 -9.614 1.00 90.44 86 TRP A N 1
ATOM 639 C CA . TRP A 1 86 ? -3.148 -1.669 -8.210 1.00 90.44 86 TRP A CA 1
ATOM 640 C C . TRP A 1 86 ? -3.436 -0.475 -7.305 1.00 90.44 86 TRP A C 1
ATOM 642 O O . TRP A 1 86 ? -4.321 -0.572 -6.462 1.00 90.44 86 TRP A O 1
ATOM 652 N N . PHE A 1 87 ? -2.775 0.665 -7.532 1.00 92.69 87 PHE A N 1
ATOM 653 C CA . PHE A 1 87 ? -3.082 1.909 -6.816 1.00 92.69 87 PHE A CA 1
ATOM 654 C C . PHE A 1 87 ? -4.541 2.336 -7.027 1.00 92.69 87 PHE A C 1
ATOM 656 O O . PHE A 1 87 ? -5.252 2.609 -6.060 1.00 92.69 87 PHE A O 1
ATOM 663 N N . ARG A 1 88 ? -5.030 2.287 -8.273 1.00 92.12 88 ARG A N 1
ATOM 664 C CA . ARG A 1 88 ? -6.442 2.541 -8.586 1.00 92.12 88 ARG A CA 1
ATOM 665 C C . ARG A 1 88 ? -7.370 1.570 -7.862 1.00 92.12 88 ARG A C 1
ATOM 667 O O . ARG A 1 88 ? -8.379 1.997 -7.309 1.00 92.12 88 ARG A O 1
ATOM 674 N N . ALA A 1 89 ? -7.052 0.274 -7.874 1.00 91.19 89 ALA A N 1
ATOM 675 C CA . ALA A 1 89 ? -7.885 -0.755 -7.252 1.00 91.19 89 ALA A CA 1
ATOM 676 C C . ALA A 1 89 ? -8.021 -0.567 -5.733 1.00 91.19 89 ALA A C 1
ATOM 678 O O . ALA A 1 89 ? -9.051 -0.922 -5.168 1.00 91.19 89 ALA A O 1
ATOM 679 N N . THR A 1 90 ? -7.019 0.027 -5.082 1.00 92.75 90 THR A N 1
ATOM 680 C CA . THR A 1 90 ? -7.071 0.373 -3.659 1.00 92.75 90 THR A CA 1
ATOM 681 C C . THR A 1 90 ? -7.604 1.783 -3.400 1.00 92.75 90 THR A C 1
ATOM 683 O O . THR A 1 90 ? -7.561 2.227 -2.262 1.00 92.75 90 THR A O 1
ATOM 686 N N . GLY A 1 91 ? -8.066 2.523 -4.412 1.00 93.69 91 GLY A N 1
ATOM 687 C CA . GLY A 1 91 ? -8.551 3.901 -4.258 1.00 93.69 91 GLY A CA 1
ATOM 688 C C . GLY A 1 91 ? -7.457 4.943 -3.993 1.00 93.69 91 GLY A C 1
ATOM 689 O O . GLY A 1 91 ? -7.764 6.074 -3.624 1.00 93.69 91 GLY A O 1
ATOM 690 N N . LEU A 1 92 ? -6.184 4.582 -4.168 1.00 95.19 92 LEU A N 1
ATOM 691 C CA . LEU A 1 92 ? -5.055 5.489 -3.989 1.00 95.19 92 LEU A CA 1
ATOM 692 C C . LEU A 1 92 ? -4.774 6.298 -5.270 1.00 95.19 92 LEU A C 1
ATOM 694 O O . LEU A 1 92 ? -5.072 5.838 -6.376 1.00 95.19 92 LEU A O 1
ATOM 698 N N . PRO A 1 93 ? -4.131 7.473 -5.150 1.00 94.75 93 PRO A N 1
ATOM 699 C CA . PRO A 1 93 ? -3.588 8.202 -6.292 1.00 94.75 93 PRO A CA 1
ATOM 700 C C . PRO A 1 93 ? -2.641 7.362 -7.169 1.00 94.75 93 PRO A C 1
ATOM 702 O O . PRO A 1 93 ? -1.814 6.602 -6.681 1.00 94.75 93 PRO A O 1
ATOM 705 N N . GLU A 1 94 ? -2.716 7.546 -8.488 1.00 93.56 94 GLU A N 1
ATOM 706 C CA . GLU A 1 94 ? -1.938 6.780 -9.484 1.00 93.56 94 GLU A CA 1
ATOM 707 C C . GLU A 1 94 ? -0.601 7.451 -9.872 1.00 93.56 94 GLU A C 1
ATOM 709 O O . GLU A 1 94 ? 0.023 7.098 -10.879 1.00 93.56 94 GLU A O 1
ATOM 714 N N . ASN A 1 95 ? -0.179 8.467 -9.118 1.00 92.69 95 ASN A N 1
ATOM 715 C CA . ASN A 1 95 ? 1.044 9.227 -9.362 1.00 92.69 95 ASN A CA 1
ATOM 716 C C . ASN A 1 95 ? 1.776 9.544 -8.054 1.00 92.69 95 ASN A C 1
ATOM 718 O O . ASN A 1 95 ? 1.191 9.552 -6.969 1.00 92.69 95 ASN A O 1
ATOM 722 N N . ARG A 1 96 ? 3.082 9.787 -8.174 1.00 93.25 96 ARG A N 1
ATOM 723 C CA . ARG A 1 96 ? 3.976 10.005 -7.039 1.00 93.25 96 ARG A CA 1
ATOM 724 C C . ARG A 1 96 ? 3.575 11.214 -6.211 1.00 93.25 96 ARG A C 1
ATOM 726 O O . ARG A 1 96 ? 3.588 11.136 -4.989 1.00 93.25 96 ARG A O 1
ATOM 733 N N . GLU A 1 97 ? 3.206 12.308 -6.864 1.00 94.81 97 GLU A N 1
ATOM 734 C CA . GLU A 1 97 ? 2.818 13.559 -6.213 1.00 94.81 97 GLU A CA 1
ATOM 735 C C . GLU A 1 97 ? 1.564 13.367 -5.357 1.00 94.81 97 GLU A C 1
ATOM 737 O O . GLU A 1 97 ? 1.507 13.827 -4.219 1.00 94.81 97 GLU A O 1
ATOM 742 N N . GLY A 1 98 ? 0.584 12.630 -5.880 1.00 95.25 98 GLY A N 1
ATOM 743 C CA . GLY A 1 98 ? -0.645 12.295 -5.181 1.00 95.25 98 GLY A CA 1
ATOM 744 C C . GLY A 1 98 ? -0.391 11.405 -3.973 1.00 95.25 98 GLY A C 1
ATOM 745 O O . GLY A 1 98 ? -0.943 11.677 -2.915 1.00 95.25 98 GLY A O 1
ATOM 746 N N . ILE A 1 99 ? 0.479 10.393 -4.088 1.00 95.19 99 ILE A N 1
ATOM 747 C CA . ILE A 1 99 ? 0.869 9.572 -2.930 1.00 95.19 99 ILE A CA 1
ATOM 748 C C . ILE A 1 99 ? 1.650 10.397 -1.902 1.00 95.19 99 ILE A C 1
ATOM 750 O O . ILE A 1 99 ? 1.390 10.283 -0.708 1.00 95.19 99 ILE A O 1
ATOM 754 N N . ALA A 1 100 ? 2.574 11.253 -2.343 1.00 95.31 100 ALA A N 1
ATOM 755 C CA . ALA A 1 100 ? 3.366 12.101 -1.457 1.00 95.31 100 ALA A CA 1
ATOM 756 C C . ALA A 1 100 ? 2.506 13.100 -0.666 1.00 95.31 100 ALA A C 1
ATOM 758 O O . ALA A 1 100 ? 2.841 13.405 0.473 1.00 95.31 100 ALA A O 1
ATOM 759 N N . ALA A 1 101 ? 1.388 13.565 -1.228 1.00 95.06 101 ALA A N 1
ATOM 760 C CA . ALA A 1 101 ? 0.443 14.444 -0.539 1.00 95.06 101 ALA A CA 1
ATOM 761 C C . ALA A 1 101 ? -0.319 13.763 0.619 1.00 95.06 101 ALA A C 1
ATOM 763 O O . ALA A 1 101 ? -0.951 14.456 1.414 1.00 95.06 101 ALA A O 1
ATOM 764 N N . LEU A 1 102 ? -0.275 12.427 0.719 1.00 93.19 102 LEU A N 1
ATOM 765 C CA . LEU A 1 102 ? -0.909 11.653 1.796 1.00 93.19 102 LEU A CA 1
ATOM 766 C C . LEU A 1 102 ? 0.010 11.418 3.011 1.00 93.19 102 LEU A C 1
ATOM 768 O O . LEU A 1 102 ? -0.434 10.827 4.001 1.00 93.19 102 LEU A O 1
ATOM 772 N N . LEU A 1 103 ? 1.289 11.803 2.918 1.00 93.12 103 LEU A N 1
ATOM 773 C CA . LEU A 1 103 ? 2.338 11.513 3.904 1.00 93.12 103 LEU A CA 1
ATOM 774 C C . LEU A 1 103 ? 2.564 12.680 4.865 1.00 93.12 103 LEU A C 1
ATOM 776 O O . LEU A 1 103 ? 2.633 12.383 6.082 1.00 93.12 103 LEU A O 1
#